Protein AF-A0A433P8V3-F1 (afdb_monomer_lite)

Sequence (93 aa):
MSIQPCRATLAGSSPGHFLYVIVLSDPTHDLHHTTFSQALPASWLDVPYDENEWVEDRMVSAIRLGVQIVAQEYVWTRMKGGEKRKEEEAVEV

Structure (mmCIF, N/CA/C/O backbone):
data_AF-A0A433P8V3-F1
#
_entry.id   AF-A0A433P8V3-F1
#
loop_
_atom_site.group_PDB
_atom_site.id
_atom_site.type_symbol
_atom_site.label_atom_id
_atom_site.label_alt_id
_atom_site.label_comp_id
_atom_site.label_asym_id
_atom_site.label_entity_id
_atom_site.label_seq_id
_atom_site.pdbx_PDB_ins_code
_atom_site.Cartn_x
_atom_site.Cartn_y
_atom_site.Cartn_z
_atom_site.occupancy
_atom_site.B_iso_or_equiv
_atom_site.auth_seq_id
_atom_site.auth_comp_id
_atom_site.auth_asym_id
_atom_site.auth_atom_id
_atom_site.pdbx_PDB_model_num
ATOM 1 N N . MET A 1 1 ? 0.627 2.605 -10.918 1.00 58.06 1 MET A N 1
ATOM 2 C CA . MET A 1 1 ? 0.810 2.356 -9.474 1.00 58.06 1 MET A CA 1
ATOM 3 C C . MET A 1 1 ? -0.567 2.226 -8.854 1.00 58.06 1 MET A C 1
ATOM 5 O O . MET A 1 1 ? -1.374 3.123 -9.052 1.00 58.06 1 MET A O 1
ATOM 9 N N . SER A 1 2 ? -0.861 1.100 -8.207 1.00 75.69 2 SER A N 1
ATOM 10 C CA . SER A 1 2 ? -2.154 0.862 -7.554 1.00 75.69 2 SER A CA 1
ATOM 11 C C . SER A 1 2 ? -1.924 0.557 -6.078 1.00 75.69 2 SER A C 1
ATOM 13 O O . SER A 1 2 ? -0.973 -0.151 -5.739 1.00 75.69 2 SER A O 1
ATOM 15 N N . ILE A 1 3 ? -2.770 1.127 -5.221 1.00 75.06 3 ILE A N 1
ATOM 16 C CA . ILE A 1 3 ? -2.766 0.915 -3.773 1.00 75.06 3 ILE A CA 1
ATOM 17 C C . ILE A 1 3 ? -4.147 0.388 -3.421 1.00 75.06 3 ILE A C 1
ATOM 19 O O . ILE A 1 3 ? -5.144 1.053 -3.700 1.00 75.06 3 ILE A O 1
ATOM 23 N N . GLN A 1 4 ? -4.217 -0.820 -2.869 1.00 75.06 4 GLN A N 1
ATOM 24 C CA . GLN A 1 4 ? -5.481 -1.456 -2.500 1.00 75.06 4 GLN A CA 1
ATOM 25 C C . GLN A 1 4 ? -5.409 -1.917 -1.041 1.00 75.06 4 GLN A C 1
ATOM 27 O O . GLN A 1 4 ? -4.427 -2.567 -0.668 1.00 75.06 4 GLN A O 1
ATOM 32 N N . PRO A 1 5 ? -6.408 -1.602 -0.200 1.00 72.94 5 PRO A N 1
ATOM 33 C CA . PRO A 1 5 ? -6.501 -2.188 1.128 1.00 72.94 5 PRO A CA 1
ATOM 34 C C . PRO A 1 5 ? -6.897 -3.666 1.011 1.00 72.94 5 PRO A C 1
ATOM 36 O O . PRO A 1 5 ? -7.853 -4.015 0.319 1.00 72.94 5 PRO A O 1
ATOM 39 N N . CYS A 1 6 ? -6.179 -4.546 1.702 1.00 65.06 6 CYS A N 1
ATOM 40 C CA . CYS A 1 6 ? -6.513 -5.955 1.843 1.00 65.06 6 CYS A CA 1
ATOM 41 C C . CYS A 1 6 ? -6.722 -6.297 3.321 1.00 65.06 6 CYS A C 1
ATOM 43 O O . CYS A 1 6 ? -5.942 -5.937 4.203 1.00 65.06 6 CYS A O 1
ATOM 45 N N . ARG A 1 7 ? -7.820 -6.994 3.609 1.00 63.75 7 ARG A N 1
ATOM 46 C CA . ARG A 1 7 ? -8.147 -7.436 4.963 1.00 63.75 7 ARG A CA 1
ATOM 47 C C . ARG A 1 7 ? -7.421 -8.747 5.241 1.00 63.75 7 ARG A C 1
ATOM 49 O O . ARG A 1 7 ? -7.602 -9.709 4.499 1.00 63.75 7 ARG A O 1
ATOM 56 N N . ALA A 1 8 ? -6.637 -8.796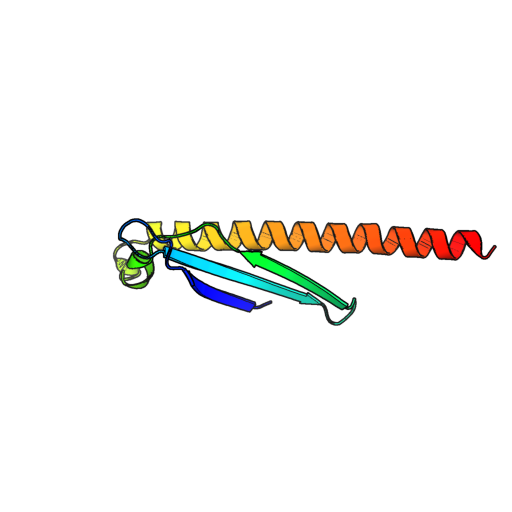 6.314 1.00 60.31 8 ALA A N 1
ATOM 57 C CA . ALA A 1 8 ? -5.952 -10.008 6.743 1.00 60.31 8 ALA A CA 1
ATOM 58 C C . ALA A 1 8 ? -6.499 -10.462 8.096 1.00 60.31 8 ALA A C 1
ATOM 60 O O . ALA A 1 8 ? -6.515 -9.720 9.079 1.00 60.31 8 ALA A O 1
ATOM 61 N N . THR A 1 9 ? -6.951 -11.709 8.156 1.00 56.34 9 THR A N 1
ATOM 62 C CA . THR A 1 9 ? -7.351 -12.342 9.411 1.00 56.34 9 THR A CA 1
ATOM 63 C C . THR A 1 9 ? -6.158 -13.124 9.949 1.00 56.34 9 THR A C 1
ATOM 65 O O . THR A 1 9 ? -5.918 -14.251 9.527 1.00 56.34 9 THR A O 1
ATOM 68 N N . LEU A 1 10 ? -5.386 -12.521 10.858 1.00 56.75 10 LEU A N 1
ATOM 69 C CA . LEU A 1 10 ? -4.391 -13.261 11.637 1.00 56.75 10 LEU A CA 1
ATOM 70 C C . LEU A 1 10 ? -5.125 -14.110 12.686 1.00 56.75 10 LEU A C 1
ATOM 72 O O . LEU A 1 10 ? -5.912 -13.586 13.475 1.00 56.75 10 LEU A O 1
ATOM 76 N N . ALA A 1 11 ? -4.898 -15.422 12.685 1.00 50.12 11 ALA A N 1
ATOM 77 C CA . ALA A 1 11 ? -5.513 -16.330 13.647 1.00 50.12 11 ALA A CA 1
ATOM 78 C C . ALA A 1 11 ? -4.918 -16.098 15.050 1.00 50.12 11 ALA A C 1
ATOM 80 O O . ALA A 1 11 ? -3.747 -16.400 15.269 1.00 50.12 11 ALA A O 1
ATOM 81 N N . GLY A 1 12 ? -5.705 -15.568 15.998 1.00 55.81 12 GLY A N 1
ATOM 82 C CA . GLY A 1 12 ? -5.286 -15.526 17.407 1.00 55.81 12 GLY A CA 1
ATOM 83 C C . GLY A 1 12 ? -6.017 -14.572 18.357 1.00 55.81 12 GLY A C 1
ATOM 84 O O . GLY A 1 12 ? -6.213 -14.939 19.509 1.00 55.81 12 GLY A O 1
ATOM 85 N N . SER A 1 13 ? -6.466 -13.388 17.937 1.00 43.19 13 SER A N 1
ATOM 86 C CA . SER A 1 13 ? -7.261 -12.492 18.799 1.00 43.19 13 SER A CA 1
ATOM 87 C C . SER A 1 13 ? -7.890 -11.356 17.987 1.00 43.19 13 SER A C 1
ATOM 89 O O . SER A 1 13 ? -7.299 -10.857 17.034 1.00 43.19 13 SER A O 1
ATOM 91 N N . SER A 1 14 ? -9.107 -10.940 18.338 1.00 53.44 14 SER A N 1
ATOM 92 C CA . SER A 1 14 ? -9.703 -9.683 17.853 1.00 53.44 14 SER A CA 1
ATOM 93 C C . SER A 1 14 ? -8.833 -8.482 18.261 1.00 53.44 14 SER A C 1
ATOM 95 O O . SER A 1 14 ? -8.331 -8.510 19.388 1.00 53.44 14 SER A O 1
ATOM 97 N N . PRO A 1 15 ? -8.697 -7.407 17.455 1.00 66.94 15 PRO A N 1
ATOM 98 C CA . PRO A 1 15 ? -9.510 -6.991 16.307 1.00 66.94 15 PRO A CA 1
ATOM 99 C C . PRO A 1 15 ? -8.925 -7.441 14.956 1.00 66.94 15 PRO A C 1
ATOM 101 O O . PRO A 1 15 ? -7.762 -7.818 14.853 1.00 66.94 15 PRO A O 1
ATOM 104 N N . GLY A 1 16 ? -9.740 -7.414 13.895 1.00 79.69 16 GLY A N 1
ATOM 105 C CA . GLY A 1 16 ? -9.250 -7.652 12.532 1.00 79.69 16 GLY A CA 1
ATOM 106 C C . GLY A 1 16 ? -8.149 -6.655 12.161 1.00 79.69 16 GLY A C 1
ATOM 107 O O . GLY A 1 16 ? -8.119 -5.551 12.698 1.00 79.69 16 GLY A O 1
ATOM 108 N N . HIS A 1 17 ? -7.256 -7.032 11.251 1.00 85.56 17 HIS A N 1
ATOM 109 C CA . HIS A 1 17 ? -6.219 -6.141 10.737 1.00 85.56 17 HIS A CA 1
ATOM 110 C C . HIS A 1 17 ? -6.374 -5.984 9.222 1.00 85.56 17 HIS A 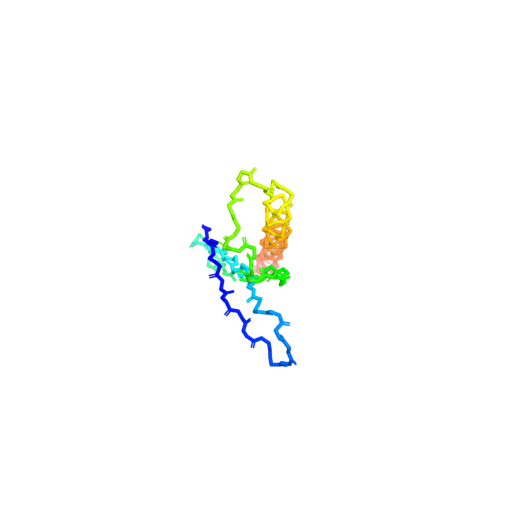C 1
ATOM 112 O O . HIS A 1 17 ? -6.971 -6.827 8.542 1.00 85.56 17 HIS A O 1
ATOM 118 N N . PHE A 1 18 ? -5.833 -4.904 8.680 1.00 87.50 18 PHE A N 1
ATOM 119 C CA . PHE A 1 18 ? -5.706 -4.709 7.244 1.00 87.50 18 PHE A CA 1
ATOM 120 C C . PHE A 1 18 ? -4.290 -4.256 6.896 1.00 87.50 18 PHE A C 1
ATOM 122 O O . PHE A 1 18 ? -3.555 -3.741 7.739 1.00 87.50 18 PHE A O 1
ATOM 129 N N . LEU A 1 19 ? -3.902 -4.494 5.651 1.00 91.00 19 LEU A N 1
ATOM 130 C CA . LEU A 1 19 ? -2.640 -4.055 5.074 1.00 91.00 19 LEU A CA 1
ATOM 131 C C . LEU A 1 19 ? -2.950 -3.365 3.747 1.00 91.00 19 LEU A C 1
ATOM 133 O O . LEU A 1 19 ? -3.979 -3.622 3.127 1.00 91.00 19 LEU A O 1
ATOM 137 N N . TYR A 1 20 ? -2.060 -2.503 3.284 1.00 89.81 20 TYR A N 1
ATOM 138 C CA . TYR A 1 20 ? -2.093 -2.007 1.918 1.00 89.81 20 TYR A CA 1
ATOM 139 C C . TYR A 1 20 ? -1.187 -2.861 1.049 1.00 89.81 20 TYR A C 1
ATOM 141 O O . TYR A 1 20 ? -0.022 -3.073 1.385 1.00 89.81 20 TYR A O 1
ATOM 149 N N . VAL A 1 21 ? -1.709 -3.311 -0.087 1.00 91.81 21 VAL A N 1
ATOM 150 C CA . VAL A 1 21 ? -0.893 -3.865 -1.166 1.00 91.81 21 VAL A CA 1
ATOM 151 C C . VAL A 1 21 ? -0.507 -2.719 -2.086 1.00 91.81 21 VAL A C 1
ATOM 153 O O . VAL A 1 21 ? -1.376 -2.020 -2.613 1.00 91.81 21 VAL A O 1
ATOM 156 N N . ILE A 1 22 ? 0.795 -2.526 -2.270 1.00 91.06 22 ILE A N 1
ATOM 157 C CA . ILE A 1 22 ? 1.362 -1.511 -3.153 1.00 91.06 22 ILE A CA 1
ATOM 158 C C . ILE A 1 22 ? 2.024 -2.243 -4.309 1.00 91.06 22 ILE A C 1
ATOM 160 O O . ILE A 1 22 ? 2.971 -3.007 -4.112 1.00 91.06 22 ILE A O 1
ATOM 164 N N . VAL A 1 23 ? 1.505 -2.006 -5.513 1.00 90.06 23 VAL A N 1
ATOM 165 C CA . VAL A 1 23 ? 2.002 -2.632 -6.740 1.00 90.06 23 VAL A CA 1
ATOM 166 C C . VAL A 1 23 ? 2.538 -1.560 -7.681 1.00 90.06 23 VAL A C 1
ATOM 168 O O . VAL A 1 23 ? 1.818 -0.634 -8.092 1.00 90.06 23 VAL A O 1
ATOM 171 N N . LEU A 1 24 ? 3.808 -1.713 -8.051 1.00 89.50 24 LEU A N 1
ATOM 172 C CA . LEU A 1 24 ? 4.459 -0.961 -9.114 1.00 89.50 24 LEU A CA 1
ATOM 173 C C . LEU A 1 24 ? 4.725 -1.911 -10.278 1.00 89.50 24 LEU A C 1
ATOM 175 O O . LEU A 1 24 ? 5.405 -2.920 -10.133 1.00 89.50 24 LEU A O 1
ATOM 179 N N . SER A 1 25 ? 4.164 -1.570 -11.432 1.00 88.31 25 SER A N 1
ATOM 180 C CA . SER A 1 25 ? 4.413 -2.251 -12.696 1.00 88.31 25 SER A CA 1
ATOM 181 C C . SER A 1 25 ? 4.919 -1.208 -13.680 1.00 88.31 25 SER A C 1
ATOM 183 O O . SER A 1 25 ? 4.244 -0.197 -13.899 1.00 88.31 25 SER A O 1
ATOM 185 N N . ASP A 1 26 ? 6.122 -1.431 -14.203 1.00 86.25 26 ASP A N 1
ATOM 186 C CA . ASP A 1 26 ? 6.716 -0.635 -15.272 1.00 86.25 26 ASP A CA 1
ATOM 187 C C . ASP A 1 26 ? 6.720 -1.461 -16.569 1.00 86.25 26 ASP A C 1
ATOM 189 O O . ASP A 1 26 ? 7.558 -2.355 -16.718 1.00 86.25 26 ASP A O 1
ATOM 193 N N . PRO A 1 27 ? 5.817 -1.165 -17.522 1.00 83.38 27 PRO A N 1
ATOM 194 C CA . PRO A 1 27 ? 5.729 -1.894 -18.785 1.00 83.38 27 PRO A CA 1
ATOM 195 C C . PRO A 1 27 ? 6.923 -1.633 -19.715 1.00 83.38 27 PRO A C 1
ATOM 197 O O . PRO A 1 27 ? 7.131 -2.381 -20.663 1.00 83.38 27 PRO A O 1
ATOM 200 N N . THR A 1 28 ? 7.713 -0.583 -19.473 1.00 83.56 28 THR A N 1
ATOM 201 C CA . THR A 1 28 ? 8.850 -0.215 -20.335 1.00 83.56 28 THR A CA 1
ATOM 202 C C . THR A 1 28 ? 10.050 -1.133 -20.112 1.00 83.56 28 THR A C 1
ATOM 204 O O . THR A 1 28 ? 10.863 -1.335 -21.011 1.00 83.56 28 THR A O 1
ATOM 207 N N . HIS A 1 29 ? 10.174 -1.679 -18.902 1.00 78.06 29 HIS A N 1
ATOM 208 C CA . HIS A 1 29 ? 11.316 -2.491 -18.483 1.00 78.06 29 HIS A CA 1
ATOM 209 C C . HIS A 1 29 ? 10.911 -3.868 -17.948 1.00 78.06 29 HIS A C 1
ATOM 211 O O . HIS A 1 29 ? 11.767 -4.564 -17.410 1.00 78.06 29 HIS A O 1
ATOM 217 N N . ASP A 1 30 ? 9.634 -4.240 -18.099 1.00 81.88 30 ASP A N 1
ATOM 218 C CA . ASP A 1 30 ? 9.052 -5.507 -17.636 1.00 81.88 30 ASP A CA 1
ATOM 219 C C . ASP A 1 30 ? 9.313 -5.778 -16.141 1.00 81.88 30 ASP A C 1
ATOM 221 O O . ASP A 1 30 ? 9.647 -6.881 -15.712 1.00 81.88 30 ASP A O 1
ATOM 225 N N . LEU A 1 31 ? 9.213 -4.722 -15.322 1.00 82.50 31 LEU A N 1
ATOM 226 C CA . LEU A 1 31 ? 9.464 -4.796 -13.883 1.00 82.50 31 LEU A CA 1
ATOM 227 C C . LEU A 1 31 ? 8.157 -4.787 -13.099 1.00 82.50 31 LEU A C 1
ATOM 229 O O . LEU A 1 31 ? 7.316 -3.899 -13.262 1.00 82.50 31 LEU A O 1
ATOM 233 N N . HIS A 1 32 ? 8.034 -5.747 -12.185 1.00 86.69 32 HIS A N 1
ATOM 234 C CA . HIS A 1 32 ? 6.897 -5.891 -11.286 1.00 86.69 32 HIS A CA 1
ATOM 235 C C . HIS A 1 32 ? 7.380 -5.982 -9.839 1.00 86.69 32 HIS A C 1
ATOM 237 O O . HIS A 1 32 ? 8.027 -6.949 -9.447 1.00 86.69 32 HIS A O 1
ATOM 243 N N . HIS A 1 33 ? 7.024 -4.981 -9.038 1.00 86.50 33 HIS A N 1
ATOM 244 C CA . HIS A 1 33 ? 7.305 -4.928 -7.609 1.00 86.50 33 HIS A CA 1
ATOM 245 C C . HIS A 1 33 ? 5.996 -4.938 -6.828 1.00 86.50 33 HIS A C 1
ATOM 247 O O . HIS A 1 33 ? 5.056 -4.207 -7.154 1.00 86.50 33 HIS A O 1
ATOM 253 N N . THR A 1 34 ? 5.937 -5.775 -5.796 1.00 89.25 34 THR A N 1
ATOM 254 C CA . THR A 1 34 ? 4.788 -5.879 -4.894 1.00 89.25 34 THR A CA 1
ATOM 255 C C . THR A 1 34 ? 5.281 -5.835 -3.461 1.00 89.25 34 THR A C 1
ATOM 257 O O . THR A 1 34 ? 6.145 -6.617 -3.073 1.00 89.25 34 THR A O 1
ATOM 260 N N . THR A 1 35 ? 4.705 -4.945 -2.662 1.00 89.56 35 THR A N 1
ATOM 261 C CA . THR A 1 35 ? 5.030 -4.813 -1.240 1.00 89.56 35 THR A CA 1
ATOM 262 C C . THR A 1 35 ? 3.755 -4.658 -0.423 1.00 89.56 35 THR A C 1
ATOM 264 O O . THR A 1 35 ? 2.748 -4.130 -0.901 1.00 89.56 35 THR A O 1
ATOM 267 N N . PHE A 1 36 ? 3.810 -5.118 0.824 1.00 90.12 36 PHE A N 1
ATOM 268 C CA . PHE A 1 36 ? 2.751 -4.950 1.811 1.00 90.12 36 PHE A CA 1
ATOM 269 C C . PHE A 1 36 ? 3.147 -3.871 2.818 1.00 90.12 36 PHE A C 1
ATOM 271 O O . PHE A 1 36 ? 4.298 -3.815 3.252 1.00 90.12 36 PHE A O 1
ATOM 278 N N . SER A 1 37 ? 2.202 -3.019 3.210 1.00 90.19 37 SER A N 1
ATOM 279 C CA . SER A 1 37 ? 2.414 -2.112 4.340 1.00 90.19 37 SER A CA 1
ATOM 280 C C . SER A 1 37 ? 2.459 -2.876 5.663 1.00 90.19 37 SER A C 1
ATOM 282 O O . SER A 1 37 ? 2.078 -4.040 5.750 1.00 90.19 37 SER A O 1
ATOM 284 N N . GLN A 1 38 ? 2.834 -2.180 6.733 1.00 87.44 38 GLN A N 1
ATOM 285 C CA . GLN A 1 38 ? 2.580 -2.646 8.096 1.00 87.44 38 GLN A CA 1
ATOM 286 C C . GLN A 1 38 ? 1.085 -2.920 8.333 1.00 87.44 38 GLN A C 1
ATOM 288 O O . GLN A 1 38 ? 0.226 -2.263 7.734 1.00 87.44 38 GLN A O 1
ATOM 293 N N . ALA A 1 39 ? 0.793 -3.884 9.209 1.00 88.81 39 ALA A N 1
ATOM 294 C CA . ALA A 1 39 ? -0.568 -4.211 9.611 1.00 88.81 39 ALA A CA 1
ATOM 295 C C . ALA A 1 39 ? -1.163 -3.094 10.474 1.00 88.81 39 ALA A C 1
ATOM 297 O O . ALA A 1 39 ? -0.529 -2.621 11.417 1.00 88.81 39 ALA A O 1
ATOM 298 N N . LEU A 1 40 ? -2.391 -2.699 10.149 1.00 89.62 40 LEU A N 1
ATOM 299 C CA . LEU A 1 40 ? -3.147 -1.668 10.846 1.00 89.62 40 LEU A CA 1
ATOM 300 C C . LEU A 1 40 ? -4.457 -2.251 11.399 1.00 89.62 40 LEU A C 1
ATOM 302 O O . LEU A 1 40 ? -4.992 -3.198 10.814 1.00 89.62 40 LEU A O 1
ATOM 306 N N . PRO A 1 41 ? -4.997 -1.717 12.507 1.00 89.00 41 PRO A N 1
ATOM 307 C CA . PRO A 1 41 ? -6.277 -2.166 13.0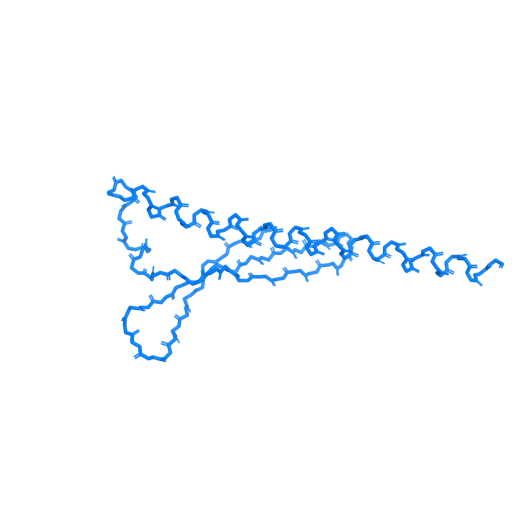51 1.00 89.00 41 PRO A CA 1
ATOM 308 C C . PRO A 1 41 ? -7.423 -1.930 12.060 1.00 89.00 41 PRO A C 1
ATOM 310 O O . PRO A 1 41 ? -7.622 -0.815 11.595 1.00 89.00 41 PRO A O 1
ATOM 313 N N . ALA A 1 42 ? -8.224 -2.954 11.763 1.00 87.44 42 ALA A N 1
ATOM 314 C CA . ALA A 1 42 ? -9.358 -2.848 10.837 1.00 87.44 42 ALA A CA 1
ATOM 315 C C . ALA A 1 42 ? -10.428 -1.861 11.307 1.00 87.44 42 ALA A C 1
ATOM 317 O O . ALA A 1 42 ? -11.095 -1.271 10.468 1.00 87.44 42 ALA A O 1
ATOM 318 N N . SER A 1 43 ? -10.542 -1.633 12.618 1.00 85.81 43 SER A N 1
ATOM 319 C CA . SER A 1 43 ? -11.456 -0.632 13.172 1.00 85.81 43 SER A CA 1
ATOM 320 C C . SER A 1 43 ? -11.163 0.783 12.678 1.00 85.81 43 SER A C 1
ATOM 322 O O . SER A 1 43 ? -12.063 1.608 12.675 1.00 85.81 43 SER A O 1
ATOM 324 N N . TRP A 1 44 ? -9.937 1.077 12.231 1.00 87.25 44 TRP A N 1
ATOM 325 C CA . TRP A 1 44 ? -9.579 2.388 11.683 1.00 87.25 44 TRP A CA 1
ATOM 326 C C . TRP A 1 44 ? -10.264 2.693 10.347 1.00 87.25 44 TRP A C 1
ATOM 328 O O . TRP A 1 44 ? -10.321 3.852 9.960 1.00 87.25 44 TRP A O 1
ATOM 338 N N . LEU A 1 45 ? -10.807 1.682 9.658 1.00 83.50 45 LEU A N 1
ATOM 339 C CA . LEU A 1 45 ? -11.601 1.883 8.442 1.00 83.50 45 LEU A CA 1
ATOM 340 C C . LEU A 1 45 ? -13.028 2.374 8.735 1.00 83.50 45 LEU A C 1
ATOM 342 O O . LEU A 1 45 ? -13.660 2.932 7.844 1.00 83.50 45 LEU A O 1
ATOM 346 N N . ASP A 1 46 ? -13.527 2.165 9.957 1.00 83.75 46 ASP A N 1
ATOM 347 C CA . ASP A 1 46 ? -14.907 2.482 10.353 1.00 83.75 46 ASP A CA 1
ATOM 348 C C . ASP A 1 46 ? -15.021 3.833 11.088 1.00 83.75 46 ASP A C 1
ATOM 350 O O . ASP A 1 46 ? -16.119 4.265 11.440 1.00 83.75 46 ASP A O 1
ATOM 354 N N . VAL A 1 47 ? -13.891 4.494 11.357 1.00 79.31 47 VAL A N 1
ATOM 355 C CA . VAL A 1 47 ? -13.830 5.743 12.125 1.00 79.31 47 VAL A CA 1
ATOM 356 C C . VAL A 1 47 ? -14.037 6.951 11.200 1.00 79.31 47 VAL A C 1
ATOM 358 O O . VAL A 1 47 ? -13.349 7.046 10.181 1.00 79.31 47 VAL A O 1
ATOM 361 N N . PRO A 1 48 ? -14.932 7.903 11.538 1.00 76.56 48 PRO A N 1
ATOM 362 C CA . PRO A 1 48 ? -15.086 9.143 10.782 1.00 76.56 48 PRO A CA 1
ATOM 363 C C . PRO A 1 48 ? -13.789 9.960 10.759 1.00 76.56 48 PRO A C 1
ATOM 365 O O . PRO A 1 48 ? -13.162 10.165 11.801 1.00 76.56 48 PRO A O 1
ATOM 368 N N . TYR A 1 49 ? -13.420 10.467 9.580 1.00 69.06 49 TYR A N 1
ATOM 369 C CA . TYR A 1 49 ? -12.199 11.258 9.373 1.00 69.06 49 TYR A CA 1
ATOM 370 C C . TYR A 1 49 ? -12.110 12.475 10.310 1.00 69.06 49 TYR A C 1
ATOM 372 O O . TYR A 1 49 ? -11.059 12.721 10.895 1.00 69.06 49 TYR A O 1
ATOM 380 N N . ASP A 1 50 ? -13.230 13.170 10.531 1.00 73.56 50 ASP A N 1
ATOM 381 C CA . ASP A 1 50 ? -13.283 14.408 11.323 1.00 73.56 50 ASP A CA 1
ATOM 382 C C . ASP A 1 50 ? -12.989 14.204 12.822 1.00 73.56 50 ASP A C 1
ATOM 384 O O . ASP A 1 50 ? -12.626 15.149 13.522 1.00 73.56 50 ASP A O 1
ATOM 388 N N . GLU A 1 51 ? -13.141 12.981 13.341 1.00 75.31 51 GLU A N 1
ATOM 389 C CA . GLU A 1 51 ? -12.973 12.691 14.771 1.00 75.31 51 GLU A CA 1
ATOM 390 C C . GLU A 1 51 ? -11.550 12.241 15.129 1.00 75.31 51 GLU A C 1
ATOM 392 O O . GLU A 1 51 ? -11.158 12.310 16.295 1.00 75.31 51 GLU A O 1
ATOM 397 N N . ASN A 1 52 ? -10.769 11.755 14.157 1.00 81.69 52 ASN A N 1
ATOM 398 C CA . ASN A 1 52 ? -9.489 11.096 14.417 1.00 81.69 52 ASN A CA 1
ATOM 399 C C . ASN A 1 52 ? -8.443 11.354 13.318 1.00 81.69 52 ASN A C 1
ATOM 401 O O . ASN A 1 52 ? -7.900 10.416 12.736 1.00 81.69 52 ASN A O 1
ATOM 405 N N . GLU A 1 53 ? -8.087 12.621 13.096 1.00 86.94 53 GLU A N 1
ATOM 406 C CA . GLU A 1 53 ? -7.040 13.049 12.143 1.00 86.94 53 GLU A CA 1
ATOM 407 C C . GLU A 1 53 ? -5.713 12.273 12.316 1.00 86.94 53 GLU A C 1
ATOM 409 O O . GLU A 1 53 ? -5.047 11.894 11.354 1.00 86.94 53 GLU A O 1
ATOM 414 N N . TRP A 1 54 ? -5.359 11.913 13.555 1.00 89.56 54 TRP A N 1
ATOM 415 C CA . TRP A 1 54 ? -4.150 11.136 13.847 1.00 89.56 54 TRP A CA 1
ATOM 416 C C . TRP A 1 54 ? -4.157 9.720 13.237 1.00 89.56 54 TRP A C 1
ATOM 418 O O . TRP A 1 54 ? -3.088 9.162 12.971 1.00 89.56 54 TRP A O 1
ATOM 428 N N . VAL A 1 55 ? -5.334 9.109 13.044 1.00 89.81 55 VAL A N 1
ATOM 429 C CA . VAL A 1 55 ? -5.480 7.784 12.414 1.00 89.81 55 VAL A CA 1
ATOM 430 C C . VAL A 1 55 ? -5.132 7.883 10.936 1.00 89.81 55 VAL A C 1
ATOM 432 O O . VAL A 1 55 ? -4.380 7.049 10.423 1.00 89.81 55 VAL A O 1
ATOM 435 N N . GLU A 1 56 ? -5.616 8.934 10.275 1.00 87.31 56 GLU A N 1
ATOM 436 C CA . GLU A 1 56 ? -5.291 9.227 8.883 1.00 87.31 56 GLU A CA 1
ATOM 437 C C . GLU A 1 56 ? -3.784 9.425 8.711 1.00 87.31 56 GLU A C 1
ATOM 439 O O . GLU A 1 56 ? -3.165 8.731 7.903 1.00 87.31 56 GLU A O 1
ATOM 444 N N . ASP A 1 57 ? -3.165 10.273 9.534 1.00 91.44 57 ASP A N 1
ATOM 445 C CA . ASP A 1 57 ? -1.719 10.512 9.499 1.00 91.44 57 ASP A CA 1
ATOM 446 C C . ASP A 1 57 ? -0.913 9.213 9.631 1.00 91.44 57 ASP A C 1
ATOM 448 O O . ASP A 1 57 ? 0.100 9.002 8.946 1.00 91.44 57 ASP A O 1
ATOM 452 N N . ARG A 1 58 ? -1.373 8.287 10.481 1.00 91.19 58 ARG A N 1
ATOM 453 C CA . ARG A 1 58 ? -0.752 6.967 10.640 1.00 91.19 58 ARG A CA 1
ATOM 454 C C . ARG A 1 58 ? -0.950 6.074 9.419 1.00 91.19 58 ARG A C 1
ATOM 456 O O . ARG A 1 58 ? 0.009 5.417 9.004 1.00 91.19 58 ARG A O 1
ATOM 463 N N . MET A 1 59 ? -2.139 6.058 8.824 1.00 89.94 59 MET A N 1
ATOM 464 C CA . MET A 1 59 ? -2.429 5.300 7.600 1.00 89.94 59 MET A CA 1
ATOM 465 C C . MET A 1 59 ? -1.619 5.827 6.410 1.00 89.94 59 MET A C 1
ATOM 467 O O . MET A 1 59 ? -0.975 5.052 5.699 1.00 89.94 59 MET A O 1
ATOM 471 N N . VAL A 1 60 ? -1.556 7.148 6.244 1.00 91.75 60 VAL A N 1
ATOM 472 C CA . VAL A 1 60 ? -0.737 7.821 5.229 1.00 91.75 60 VAL A CA 1
ATOM 473 C C . VAL A 1 60 ? 0.739 7.493 5.430 1.00 91.75 60 VAL A C 1
ATOM 475 O O . VAL A 1 60 ? 1.433 7.154 4.470 1.00 91.75 60 VAL A O 1
ATOM 478 N N . SER A 1 61 ? 1.227 7.531 6.670 1.00 93.12 61 SER A N 1
ATOM 479 C CA . SER A 1 61 ? 2.610 7.162 6.989 1.00 93.12 61 SER A CA 1
ATOM 480 C C . SER A 1 61 ? 2.921 5.706 6.619 1.00 93.12 61 SER A C 1
ATOM 482 O O . SER A 1 61 ? 3.984 5.432 6.059 1.00 93.12 61 SER A O 1
ATOM 484 N N . ALA A 1 62 ? 1.987 4.779 6.860 1.00 92.06 62 ALA A N 1
ATOM 485 C CA . ALA A 1 62 ? 2.133 3.371 6.483 1.00 92.06 62 ALA A CA 1
ATOM 486 C C . ALA A 1 62 ? 2.270 3.190 4.962 1.00 92.06 62 ALA A C 1
ATOM 488 O O . ALA A 1 62 ? 3.132 2.441 4.498 1.00 92.06 62 ALA A O 1
ATOM 489 N N . ILE A 1 63 ? 1.449 3.907 4.188 1.00 92.31 63 ILE A N 1
ATOM 490 C CA . ILE A 1 63 ? 1.518 3.895 2.725 1.00 92.31 63 ILE A CA 1
ATOM 491 C C . ILE A 1 63 ? 2.838 4.508 2.252 1.00 92.31 63 ILE A C 1
ATOM 493 O O . ILE A 1 63 ? 3.529 3.899 1.439 1.00 92.31 63 ILE A O 1
ATOM 497 N N . ARG A 1 64 ? 3.224 5.680 2.776 1.00 94.19 64 ARG A N 1
ATOM 498 C CA . ARG A 1 64 ? 4.473 6.370 2.401 1.00 94.19 64 ARG A CA 1
ATOM 499 C C . ARG A 1 64 ? 5.692 5.472 2.576 1.00 94.19 64 ARG A C 1
ATOM 501 O O . ARG A 1 64 ? 6.520 5.411 1.671 1.00 94.19 64 ARG A O 1
ATOM 508 N N . LEU A 1 65 ? 5.774 4.750 3.693 1.00 94.06 65 LEU A N 1
ATOM 509 C CA . LEU A 1 65 ? 6.856 3.801 3.934 1.00 94.06 65 LEU A CA 1
ATOM 510 C C . LEU A 1 65 ? 6.855 2.665 2.899 1.00 94.06 65 LEU A C 1
ATOM 512 O O . LEU A 1 65 ? 7.890 2.374 2.308 1.00 94.06 65 LEU A O 1
ATOM 516 N N . GLY A 1 66 ? 5.694 2.064 2.623 1.00 91.56 66 GLY A N 1
ATOM 517 C CA . GLY A 1 66 ? 5.586 1.013 1.608 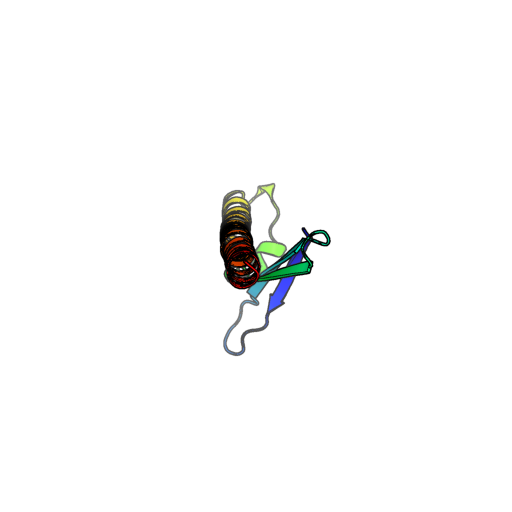1.00 91.56 66 GLY A CA 1
ATOM 518 C C . GLY A 1 66 ? 5.975 1.492 0.203 1.00 91.56 66 GLY A C 1
ATOM 519 O O . GLY A 1 66 ? 6.651 0.777 -0.532 1.00 91.56 66 GLY A O 1
ATOM 520 N N . VAL A 1 67 ? 5.627 2.732 -0.155 1.00 92.69 67 VAL A N 1
ATOM 521 C CA . VAL A 1 67 ? 6.035 3.350 -1.426 1.00 92.69 67 VAL A CA 1
ATOM 522 C C . VAL A 1 67 ? 7.544 3.578 -1.486 1.00 92.69 67 VAL A C 1
ATOM 524 O O . VAL A 1 67 ? 8.150 3.318 -2.522 1.00 92.69 67 VAL A O 1
ATOM 527 N N . GLN A 1 68 ? 8.163 4.041 -0.397 1.00 93.62 68 GLN A N 1
ATOM 528 C CA . GLN A 1 68 ? 9.614 4.233 -0.337 1.00 93.62 68 GLN A CA 1
ATOM 529 C C . GLN A 1 68 ? 10.369 2.920 -0.554 1.00 93.62 68 GLN A C 1
ATOM 531 O O . GLN A 1 68 ? 11.341 2.905 -1.305 1.00 93.62 68 GLN A O 1
ATOM 536 N N . ILE A 1 69 ? 9.887 1.821 0.031 1.00 91.94 69 ILE A N 1
ATOM 537 C CA . ILE A 1 69 ? 10.472 0.487 -0.155 1.00 91.94 69 ILE A CA 1
ATOM 538 C C . ILE A 1 69 ? 10.420 0.084 -1.634 1.00 91.94 69 ILE A C 1
ATOM 540 O O . ILE A 1 69 ? 11.454 -0.221 -2.227 1.00 91.94 69 ILE A O 1
ATOM 544 N N . VAL A 1 70 ? 9.243 0.174 -2.262 1.00 91.75 70 VAL A N 1
ATOM 545 C CA . VAL A 1 70 ? 9.070 -0.164 -3.686 1.00 91.75 70 VAL A CA 1
ATOM 546 C C . VAL A 1 70 ? 9.927 0.728 -4.589 1.00 91.75 70 VAL A C 1
ATOM 548 O O . VAL A 1 70 ? 10.504 0.254 -5.566 1.00 91.75 70 VAL A O 1
ATOM 551 N N . ALA A 1 71 ? 10.044 2.018 -4.268 1.00 89.94 71 ALA A N 1
ATOM 552 C CA . ALA A 1 71 ? 10.878 2.945 -5.024 1.00 89.94 71 ALA A CA 1
ATOM 553 C C . ALA A 1 71 ? 12.365 2.572 -4.942 1.00 89.94 71 ALA A C 1
ATOM 555 O O . ALA A 1 71 ? 13.063 2.613 -5.957 1.00 89.94 71 ALA A O 1
ATOM 556 N N . GLN A 1 72 ? 12.848 2.180 -3.760 1.00 90.75 72 GLN A N 1
ATOM 557 C CA . GLN A 1 72 ? 14.225 1.723 -3.593 1.00 90.75 72 GLN A CA 1
ATOM 558 C C . GLN A 1 72 ? 14.489 0.426 -4.355 1.00 90.75 72 GLN A C 1
ATOM 560 O O . GLN A 1 72 ? 15.490 0.349 -5.067 1.00 90.75 72 GLN A O 1
ATOM 565 N N . GLU A 1 73 ? 13.590 -0.557 -4.271 1.00 88.50 73 GLU A N 1
ATOM 566 C CA . GLU A 1 73 ? 13.718 -1.794 -5.046 1.00 88.50 73 GLU A CA 1
ATOM 567 C C . GLU A 1 73 ? 13.727 -1.531 -6.552 1.00 88.50 73 GLU A C 1
ATOM 569 O O . GLU A 1 73 ? 14.554 -2.093 -7.269 1.00 88.50 73 GLU A O 1
ATOM 574 N N . TYR A 1 74 ? 12.856 -0.643 -7.034 1.00 88.75 74 TYR A N 1
ATOM 575 C CA . TYR A 1 74 ? 12.813 -0.272 -8.444 1.00 88.75 74 TYR A CA 1
ATOM 576 C C . TYR A 1 74 ? 14.136 0.357 -8.899 1.00 88.75 74 TYR A C 1
ATOM 578 O O . TYR A 1 74 ? 14.731 -0.097 -9.877 1.00 88.75 74 TYR A O 1
ATOM 586 N N . VAL A 1 75 ? 14.637 1.372 -8.185 1.00 90.06 75 VAL A N 1
ATOM 587 C CA . VAL A 1 75 ? 15.907 2.034 -8.535 1.00 90.06 75 VAL A CA 1
ATOM 588 C C . VAL A 1 75 ? 17.067 1.042 -8.491 1.00 90.06 75 VAL A C 1
ATOM 590 O O . VAL A 1 75 ? 17.884 1.015 -9.409 1.00 90.06 75 VAL A O 1
ATOM 593 N N . TRP A 1 76 ? 17.114 0.189 -7.469 1.00 88.50 76 TRP A N 1
ATOM 594 C CA . TRP A 1 76 ? 18.131 -0.848 -7.337 1.00 88.50 76 TRP A CA 1
ATOM 595 C C . TRP A 1 76 ? 18.121 -1.826 -8.515 1.00 88.50 76 TRP A C 1
ATOM 597 O O . TRP A 1 76 ? 19.162 -2.065 -9.130 1.00 88.50 76 TRP A O 1
ATOM 607 N N . THR A 1 77 ? 16.949 -2.351 -8.880 1.00 86.31 77 THR A N 1
ATOM 608 C CA . THR A 1 77 ? 16.805 -3.270 -10.015 1.00 86.31 77 THR A CA 1
ATOM 609 C C . THR A 1 77 ? 17.159 -2.596 -11.335 1.00 86.31 77 THR A C 1
ATOM 611 O O . THR A 1 77 ? 17.798 -3.212 -12.187 1.00 86.31 77 THR A O 1
ATOM 614 N N . ARG A 1 78 ? 16.832 -1.312 -11.502 1.00 85.62 78 ARG A N 1
ATOM 615 C CA . ARG A 1 78 ? 17.218 -0.528 -12.684 1.00 85.62 78 ARG A CA 1
ATOM 616 C C . ARG A 1 78 ? 18.724 -0.286 -12.761 1.00 85.62 78 ARG A C 1
ATOM 618 O O . ARG A 1 78 ? 19.278 -0.355 -13.856 1.00 85.62 78 ARG A O 1
ATOM 625 N N . MET A 1 79 ? 19.391 -0.052 -11.631 1.00 84.81 79 MET A N 1
ATOM 626 C CA . MET A 1 79 ? 20.846 0.114 -11.596 1.00 84.81 79 MET A CA 1
ATOM 627 C C . MET A 1 79 ? 21.573 -1.202 -11.888 1.00 84.81 79 MET A C 1
ATOM 629 O O . MET A 1 79 ? 22.405 -1.237 -12.791 1.00 84.81 79 MET A O 1
ATOM 633 N N . LYS A 1 80 ? 21.174 -2.306 -11.244 1.00 76.75 80 LYS A N 1
ATOM 634 C CA . LYS A 1 80 ? 21.752 -3.636 -11.509 1.00 76.75 80 LYS A CA 1
ATOM 635 C C . LYS A 1 80 ? 21.438 -4.185 -12.899 1.00 76.75 80 LYS A C 1
ATOM 637 O O . LYS A 1 80 ? 22.270 -4.853 -13.507 1.00 76.75 80 LYS A O 1
ATOM 642 N N . GLY A 1 81 ? 20.241 -3.923 -13.418 1.00 64.00 81 GLY A N 1
ATOM 643 C CA . GLY A 1 81 ? 19.862 -4.306 -14.779 1.00 64.00 81 GLY A CA 1
ATOM 644 C C . GLY A 1 81 ? 20.687 -3.581 -15.846 1.00 64.00 81 GLY A C 1
ATOM 645 O O . GLY A 1 81 ? 20.983 -4.158 -16.888 1.00 64.00 81 GLY A O 1
ATOM 646 N N . GLY A 1 82 ? 21.113 -2.344 -15.569 1.00 58.59 82 GLY A N 1
ATOM 647 C CA . GLY A 1 82 ? 22.048 -1.604 -16.418 1.00 58.59 82 GLY A CA 1
ATOM 648 C C . GLY A 1 82 ? 23.479 -2.152 -16.379 1.00 58.59 82 GLY A C 1
ATOM 649 O O . GLY A 1 82 ? 24.166 -2.107 -17.396 1.00 58.59 82 GLY A O 1
ATOM 650 N N . GLU A 1 83 ? 23.922 -2.701 -15.244 1.00 55.72 83 GLU A N 1
ATOM 651 C CA . GLU A 1 83 ? 25.250 -3.319 -15.108 1.00 55.72 83 GLU A CA 1
ATOM 652 C C . GLU A 1 83 ? 25.363 -4.622 -15.906 1.00 55.72 83 GLU A C 1
ATOM 654 O O . GLU A 1 83 ? 26.325 -4.781 -16.654 1.00 55.72 83 GLU A O 1
ATOM 659 N N . LYS A 1 84 ? 24.344 -5.497 -15.859 1.00 51.62 84 LYS A N 1
ATOM 660 C CA . LYS A 1 84 ? 24.322 -6.726 -16.679 1.00 51.62 84 LYS A CA 1
ATOM 661 C C . LYS A 1 84 ? 24.433 -6.440 -18.178 1.00 51.62 84 LYS A C 1
ATOM 663 O O . LYS A 1 84 ? 25.140 -7.145 -18.884 1.00 51.62 84 LYS A O 1
ATOM 668 N N . ARG A 1 85 ? 23.779 -5.375 -18.652 1.00 53.19 85 ARG A N 1
ATOM 669 C CA . ARG A 1 85 ? 23.806 -4.994 -20.071 1.00 53.19 85 ARG A CA 1
ATOM 670 C C . ARG A 1 85 ? 25.182 -4.500 -20.524 1.00 53.19 85 ARG A C 1
ATOM 672 O O . ARG A 1 85 ? 25.568 -4.760 -21.653 1.00 53.19 85 ARG A O 1
ATOM 679 N N . LYS A 1 86 ? 25.925 -3.813 -19.646 1.00 50.22 86 LYS A N 1
ATOM 680 C CA . LYS A 1 86 ? 27.298 -3.358 -19.931 1.00 50.22 86 LYS A CA 1
ATOM 681 C C . LYS A 1 86 ? 28.316 -4.496 -19.921 1.00 50.22 86 LYS A C 1
ATOM 683 O O . LYS A 1 86 ? 29.296 -4.424 -20.651 1.00 50.22 86 LYS A O 1
ATOM 688 N N . GLU A 1 87 ? 28.108 -5.513 -19.090 1.00 51.00 87 GLU A N 1
ATOM 689 C CA . GLU A 1 87 ? 28.978 -6.692 -19.046 1.00 51.00 87 GLU A CA 1
ATOM 690 C C . GLU A 1 87 ? 28.778 -7.580 -20.284 1.00 51.00 87 GLU A C 1
ATOM 692 O O . GLU A 1 87 ? 29.758 -8.044 -20.857 1.00 51.00 87 GLU A O 1
ATOM 697 N N . GLU A 1 88 ? 27.542 -7.723 -20.775 1.00 50.19 88 GLU A N 1
ATOM 698 C CA . GLU A 1 88 ? 27.258 -8.397 -22.053 1.00 50.19 88 GLU A CA 1
ATOM 699 C C . GLU A 1 88 ? 27.859 -7.647 -23.262 1.00 50.19 88 GLU A C 1
ATOM 701 O O . GLU A 1 88 ? 28.445 -8.284 -24.132 1.00 50.19 88 GLU A O 1
ATOM 706 N N . GLU A 1 89 ? 27.819 -6.308 -23.286 1.00 50.06 89 GLU A N 1
ATOM 707 C CA . GLU A 1 89 ? 28.442 -5.491 -24.351 1.00 50.06 89 GLU A CA 1
ATOM 708 C C . GLU A 1 89 ? 29.984 -5.513 -24.324 1.00 50.06 89 GLU A C 1
ATOM 710 O O . GLU A 1 89 ? 30.623 -5.343 -25.358 1.00 50.06 89 GLU A O 1
ATOM 715 N N . ALA A 1 90 ? 30.604 -5.719 -23.156 1.00 53.34 90 ALA A N 1
ATOM 716 C CA . ALA A 1 90 ? 32.063 -5.763 -23.011 1.00 53.34 90 ALA A CA 1
ATOM 717 C C . ALA A 1 90 ? 32.677 -7.138 -23.333 1.00 53.34 90 ALA A C 1
ATOM 719 O O . ALA A 1 90 ? 33.885 -7.228 -23.538 1.00 53.34 90 ALA A O 1
ATOM 720 N N . VAL A 1 91 ? 31.869 -8.202 -23.361 1.00 54.91 91 VAL A N 1
ATOM 721 C CA . VAL A 1 91 ? 32.307 -9.567 -23.711 1.00 54.91 91 VAL A CA 1
ATOM 722 C C . VAL A 1 91 ? 32.239 -9.820 -25.226 1.00 54.91 91 VAL A C 1
ATOM 724 O O . VAL A 1 9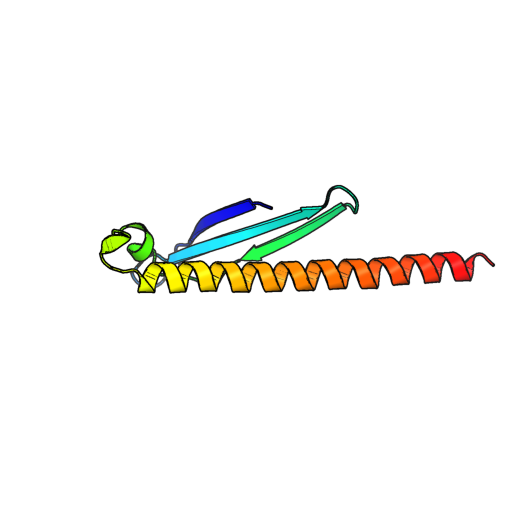1 ? 32.858 -10.760 -25.718 1.00 54.91 91 VAL A O 1
ATOM 727 N N . GLU A 1 92 ? 31.540 -8.969 -25.983 1.00 50.25 92 GLU A N 1
ATOM 728 C CA . GLU A 1 92 ? 31.417 -9.066 -27.446 1.00 50.25 92 GLU A CA 1
ATOM 729 C C . GLU A 1 92 ? 32.482 -8.252 -28.225 1.00 50.25 92 GLU A C 1
ATOM 731 O O . GLU A 1 92 ? 32.416 -8.181 -29.453 1.00 50.25 92 GLU A O 1
ATOM 736 N N . VAL A 1 93 ? 33.479 -7.658 -27.544 1.00 44.53 93 VAL A N 1
ATOM 737 C CA . VAL A 1 93 ? 34.579 -6.869 -28.154 1.00 44.53 93 VAL A CA 1
ATOM 738 C C . VAL A 1 93 ? 35.934 -7.554 -28.012 1.00 44.53 93 VAL A C 1
ATOM 740 O O . VAL A 1 93 ? 36.284 -7.959 -26.882 1.00 44.53 93 VAL A O 1
#

pLDDT: mean 78.3, std 15.0, range [43.19, 94.19]

Foldseek 3Di:
DDKDKDWDDDPDDDDTKIWIWDWDADPVVRDIDIDIFDIDGPVLVVDDCVPCVVSVVVVVVRVVVRVVVRVVVVVVCVVVVVVVVVVVVVVVD

Secondary structure (DSSP, 8-state):
-EEEEEEE--TTSSSPEEEEEEEEEETTTTEEEEEEPPPEEGGGGSS-GGG-HHHHHHHHHHHHHHHHHH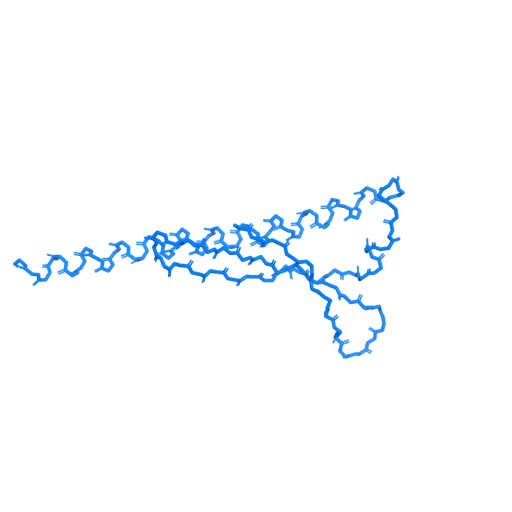HHHHHHHHHHHHHHHHHHHHH--

Radius of gyration: 18.78 Å; chains: 1; bounding box: 50×31×47 Å